Protein AF-A0A7C2TKD4-F1 (afdb_monomer)

Foldseek 3Di:
DVPDDDDADLCVPRHAHPVLSVQLVVLVVVCVVPVDPVSSVVSNVVSCVVSVNHD

Solvent-accessible surfac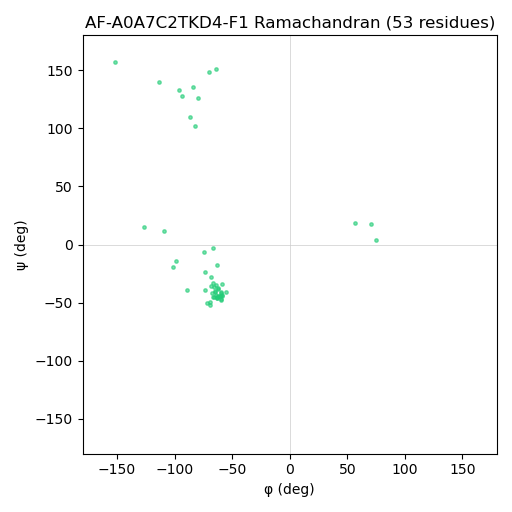e are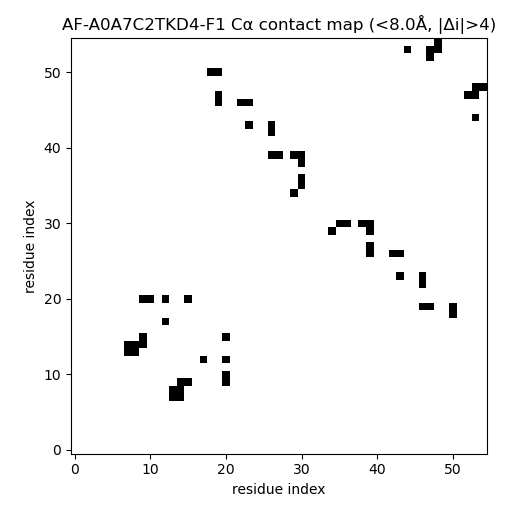a (backbone atoms only — not comparable to full-atom values): 3389 Å² total; per-residue (Å²): 121,99,81,72,78,92,78,64,45,57,97,77,48,68,59,45,56,69,72,48,46,49,51,50,50,54,40,51,54,50,25,74,74,68,69,42,63,66,62,34,52,55,47,51,52,49,47,31,42,76,65,67,74,52,131

pLDDT: mean 94.65, std 6.96, range [58.38, 98.75]

Sequence (55 aa):
FASNEIAPSLAHGAAASEGWVAAIHDVMTLFVSDLDVTAAQEALVQACTDAGVCQ

Secondary structure (DSSP, 8-state):
-TT---PPPTTTTSSS-HHHHHHHHHHHHHHHHH--HHHHHHHHHHHHHHTT---

Structure (mmCIF, N/CA/C/O backbone):
data_AF-A0A7C2TKD4-F1
#
_entry.id   AF-A0A7C2TKD4-F1
#
loop_
_atom_site.group_PDB
_atom_site.id
_atom_site.type_symbol
_atom_site.label_atom_id
_atom_site.label_alt_id
_atom_site.label_comp_id
_atom_site.label_asym_id
_atom_site.label_entity_id
_atom_site.label_seq_id
_atom_site.pdbx_PDB_ins_code
_atom_site.Cartn_x
_atom_site.Cartn_y
_atom_site.Cartn_z
_atom_site.occupancy
_atom_site.B_iso_or_equiv
_atom_site.auth_seq_id
_atom_site.auth_comp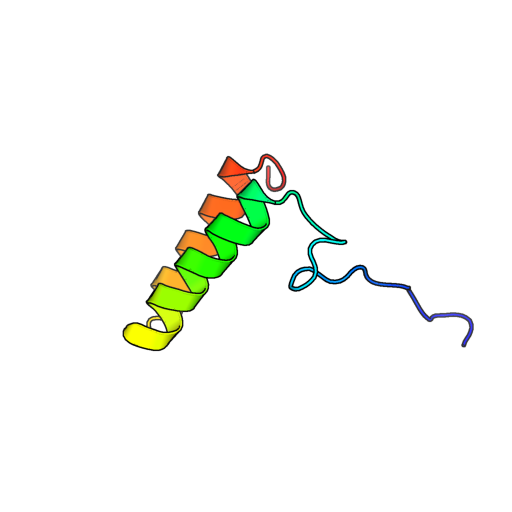_id
_atom_site.auth_asym_id
_atom_site.auth_atom_id
_atom_site.pdbx_PDB_model_num
ATOM 1 N N . PHE A 1 1 ? 8.013 28.419 -5.711 1.00 58.38 1 PHE A N 1
ATOM 2 C CA . PHE A 1 1 ? 7.703 28.237 -4.276 1.00 58.38 1 PHE A CA 1
ATOM 3 C C . PHE A 1 1 ? 6.225 28.435 -3.931 1.00 58.38 1 PHE A C 1
ATOM 5 O O . PHE A 1 1 ? 5.776 27.761 -3.022 1.00 58.38 1 PHE A O 1
ATOM 12 N N . ALA A 1 2 ? 5.447 29.276 -4.633 1.00 76.44 2 ALA A N 1
ATOM 13 C CA . ALA A 1 2 ? 4.017 29.491 -4.334 1.00 76.44 2 ALA A CA 1
ATOM 14 C C . ALA A 1 2 ? 3.083 28.275 -4.577 1.00 76.44 2 ALA A C 1
ATOM 16 O O . ALA A 1 2 ? 1.892 28.372 -4.316 1.00 76.44 2 ALA A O 1
ATOM 17 N N . SER A 1 3 ? 3.609 27.154 -5.082 1.00 87.50 3 SER A N 1
ATOM 18 C CA . SER A 1 3 ? 2.856 25.954 -5.477 1.00 87.50 3 SER A CA 1
ATOM 19 C C . SER A 1 3 ? 3.368 24.666 -4.817 1.00 87.50 3 SER A C 1
ATOM 21 O O . SER A 1 3 ? 3.087 23.579 -5.309 1.00 87.50 3 SER A O 1
ATOM 23 N N . ASN A 1 4 ? 4.189 24.772 -3.770 1.00 89.94 4 ASN A N 1
ATOM 24 C CA . ASN A 1 4 ? 4.695 23.592 -3.072 1.00 89.94 4 ASN A CA 1
ATOM 25 C C . ASN A 1 4 ? 3.661 23.120 -2.044 1.00 89.94 4 ASN A C 1
ATOM 27 O O . ASN A 1 4 ? 3.151 23.935 -1.278 1.00 89.94 4 ASN A O 1
ATOM 31 N N . GLU A 1 5 ? 3.419 21.813 -1.990 1.00 90.38 5 GLU A N 1
ATOM 32 C CA . GLU A 1 5 ? 2.543 21.175 -1.008 1.00 90.38 5 GLU A CA 1
ATOM 33 C C . GLU A 1 5 ? 3.364 20.279 -0.074 1.00 90.38 5 GLU A C 1
ATOM 35 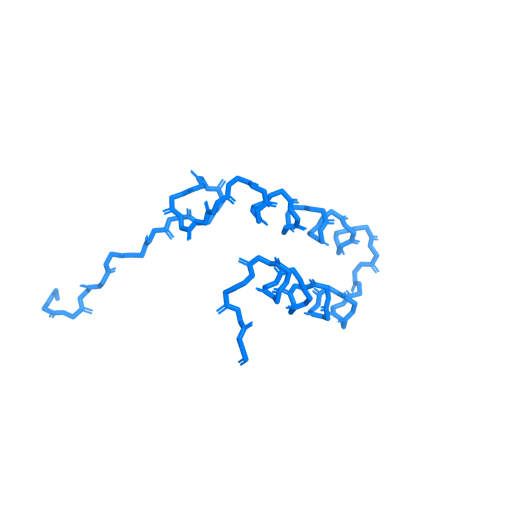O O . GLU A 1 5 ? 4.311 19.613 -0.502 1.00 90.38 5 GLU A O 1
ATOM 40 N N . ILE A 1 6 ? 3.028 20.291 1.217 1.00 90.38 6 ILE A N 1
ATOM 41 C CA . ILE A 1 6 ? 3.648 19.406 2.205 1.00 90.38 6 ILE A CA 1
ATOM 42 C C . ILE A 1 6 ? 2.872 18.091 2.211 1.00 90.38 6 ILE A C 1
ATOM 44 O O . ILE A 1 6 ? 1.746 18.043 2.696 1.00 90.38 6 ILE A O 1
ATOM 48 N N . ALA A 1 7 ? 3.490 17.028 1.700 1.00 93.69 7 ALA A N 1
ATOM 49 C CA . ALA A 1 7 ? 2.925 15.685 1.742 1.00 93.69 7 ALA A CA 1
ATOM 50 C C . ALA A 1 7 ? 3.431 14.921 2.984 1.00 93.69 7 ALA A C 1
ATOM 52 O O . ALA A 1 7 ? 4.647 14.853 3.201 1.00 93.69 7 ALA A O 1
ATOM 53 N N . PRO A 1 8 ? 2.541 14.335 3.806 1.00 94.94 8 PRO A N 1
ATOM 54 C CA . PRO A 1 8 ? 2.952 13.495 4.924 1.00 94.94 8 PRO A CA 1
ATOM 55 C C . PRO A 1 8 ? 3.544 12.163 4.434 1.00 94.94 8 PRO A C 1
ATOM 57 O O . PRO A 1 8 ? 3.148 11.616 3.407 1.00 94.94 8 PRO A O 1
ATOM 60 N N . SER A 1 9 ? 4.497 11.614 5.190 1.00 95.25 9 SER A N 1
ATOM 61 C CA . SER A 1 9 ? 5.151 10.340 4.867 1.00 95.25 9 SER A CA 1
ATOM 62 C C . SER A 1 9 ? 4.296 9.136 5.267 1.00 95.25 9 SER A C 1
ATOM 64 O O . SER A 1 9 ? 3.967 8.982 6.443 1.00 95.25 9 SER A O 1
ATOM 66 N N . LEU A 1 10 ? 4.036 8.227 4.325 1.00 94.00 10 LEU A N 1
ATOM 67 C CA . LEU A 1 10 ? 3.416 6.926 4.599 1.00 94.00 10 LEU A CA 1
ATOM 68 C C . LEU A 1 10 ? 4.356 5.998 5.376 1.00 94.00 10 LEU A C 1
ATOM 70 O O . LEU A 1 10 ? 4.003 5.515 6.445 1.00 94.00 10 LEU A O 1
ATOM 74 N N . ALA A 1 11 ? 5.585 5.817 4.884 1.00 92.94 11 ALA A N 1
ATOM 75 C CA . ALA A 1 11 ? 6.564 4.887 5.460 1.00 92.94 11 ALA A CA 1
ATOM 76 C C . ALA A 1 11 ? 6.994 5.247 6.896 1.00 92.94 11 ALA A C 1
ATOM 78 O O . ALA A 1 11 ? 7.534 4.415 7.614 1.00 92.94 11 ALA A O 1
ATOM 79 N N . HIS A 1 12 ? 6.744 6.491 7.316 1.00 94.31 12 HIS A N 1
ATOM 80 C CA . HIS A 1 12 ? 7.023 6.971 8.673 1.00 94.31 12 HIS A CA 1
ATOM 81 C C . HIS A 1 12 ? 5.734 7.203 9.486 1.00 94.31 12 HIS A C 1
ATOM 83 O O . HIS A 1 12 ? 5.782 7.847 10.530 1.00 94.31 12 HIS A O 1
ATOM 89 N N . GLY A 1 13 ? 4.581 6.732 8.994 1.00 90.88 13 GLY A N 1
ATOM 90 C CA . GLY A 1 13 ? 3.297 6.744 9.705 1.00 90.88 13 GLY A CA 1
ATOM 91 C C . GLY A 1 13 ? 2.587 8.097 9.802 1.00 90.88 13 GLY A C 1
ATOM 92 O O . GLY A 1 13 ? 1.536 8.186 10.422 1.00 90.88 13 GLY A O 1
ATOM 93 N N . ALA A 1 14 ? 3.109 9.162 9.193 1.00 94.00 14 ALA A N 1
ATOM 94 C CA . ALA A 1 14 ? 2.488 10.486 9.267 1.00 94.00 14 ALA A CA 1
ATOM 95 C C . ALA A 1 14 ? 1.213 10.603 8.412 1.00 94.00 14 ALA A C 1
ATOM 97 O O . ALA A 1 14 ? 0.387 11.476 8.665 1.00 94.00 14 ALA A O 1
ATOM 98 N N . ALA A 1 15 ? 1.075 9.766 7.380 1.00 93.94 15 ALA A N 1
ATOM 99 C CA . ALA A 1 15 ? -0.020 9.843 6.412 1.00 93.94 15 ALA A CA 1
ATOM 100 C C . ALA A 1 15 ? -1.182 8.867 6.675 1.00 93.94 15 ALA A C 1
ATOM 102 O O . ALA A 1 15 ? -2.231 9.008 6.054 1.00 93.94 15 ALA A O 1
ATOM 103 N N . ALA A 1 16 ? -1.001 7.864 7.538 1.00 94.69 16 ALA A N 1
ATOM 104 C CA . ALA A 1 16 ? -1.934 6.748 7.688 1.00 94.69 16 ALA A CA 1
ATOM 105 C C . ALA A 1 16 ? -1.897 6.166 9.107 1.00 94.69 16 ALA A C 1
ATOM 107 O O . ALA A 1 16 ? -0.904 6.306 9.818 1.00 94.69 16 ALA A O 1
ATOM 108 N N . SER A 1 17 ? -2.976 5.490 9.511 1.00 95.06 17 SER A N 1
ATOM 109 C CA . SER A 1 17 ? -3.014 4.755 10.778 1.00 95.06 17 SER A CA 1
A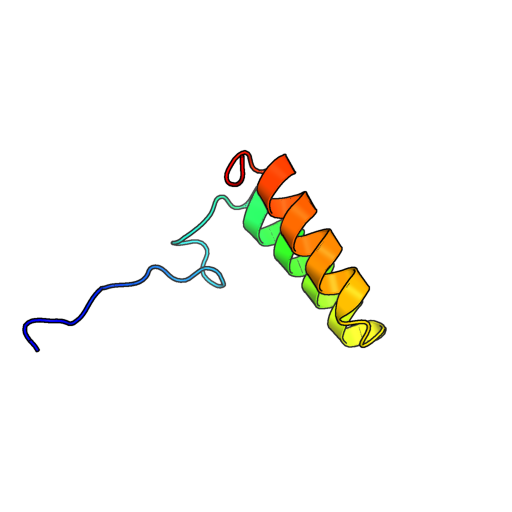TOM 110 C C . SER A 1 17 ? -2.010 3.599 10.774 1.00 95.06 17 SER A C 1
ATOM 112 O O . SER A 1 17 ? -1.728 3.012 9.730 1.00 95.06 17 SER A O 1
ATOM 114 N N . GLU A 1 18 ? -1.500 3.233 11.953 1.00 95.06 18 GLU A N 1
ATOM 115 C CA . GLU A 1 18 ? -0.519 2.147 12.092 1.00 95.06 18 GLU A CA 1
ATOM 116 C C . GLU A 1 18 ? -1.023 0.825 11.493 1.00 95.06 18 GLU A C 1
ATOM 118 O O . GLU A 1 18 ? -0.285 0.155 10.776 1.00 95.06 18 GLU A O 1
ATOM 123 N N . GLY A 1 19 ? -2.303 0.491 11.704 1.00 95.06 19 GLY A N 1
ATOM 124 C CA . GLY A 1 19 ? -2.912 -0.712 11.131 1.00 95.06 19 GLY A CA 1
ATOM 125 C C . GLY A 1 19 ? -2.930 -0.713 9.599 1.00 95.06 19 GLY A C 1
ATOM 126 O O . GLY A 1 19 ? -2.662 -1.742 8.985 1.00 95.06 19 GLY A O 1
ATOM 127 N N . TRP A 1 20 ? -3.180 0.438 8.967 1.00 96.12 20 TRP A N 1
ATOM 128 C CA . TRP A 1 20 ? -3.155 0.529 7.507 1.00 96.12 20 TRP A CA 1
ATOM 129 C C . TRP A 1 20 ? -1.724 0.478 6.953 1.00 96.12 20 TRP A C 1
ATOM 131 O O . TRP A 1 20 ? -1.473 -0.206 5.962 1.00 96.12 20 TRP A O 1
ATOM 141 N N . VAL A 1 21 ? -0.762 1.126 7.624 1.00 97.25 21 VAL A N 1
ATOM 142 C CA . VAL A 1 21 ? 0.668 1.028 7.275 1.00 97.25 21 VAL A CA 1
ATOM 143 C C . VAL A 1 21 ? 1.152 -0.421 7.346 1.00 97.25 21 VAL A C 1
ATOM 145 O O . VAL A 1 21 ? 1.845 -0.869 6.435 1.00 97.25 21 VAL A O 1
ATOM 148 N N . ALA A 1 22 ? 0.759 -1.166 8.384 1.00 97.38 22 ALA A N 1
ATOM 149 C CA . ALA A 1 22 ? 1.094 -2.582 8.519 1.00 97.38 22 ALA A CA 1
ATOM 150 C C . ALA A 1 22 ? 0.554 -3.411 7.341 1.00 97.38 22 ALA A C 1
ATOM 152 O O . ALA A 1 22 ? 1.323 -4.131 6.709 1.00 97.38 22 ALA A O 1
ATOM 153 N N . ALA A 1 23 ? -0.717 -3.228 6.967 1.00 97.94 23 ALA A N 1
ATOM 154 C CA . ALA A 1 23 ? -1.300 -3.915 5.813 1.00 97.94 23 ALA A CA 1
ATOM 155 C C . ALA A 1 23 ? -0.554 -3.597 4.503 1.00 97.94 23 ALA A C 1
ATOM 157 O O . ALA A 1 23 ? -0.288 -4.487 3.700 1.00 97.94 23 ALA A O 1
ATOM 158 N N . ILE A 1 24 ? -0.150 -2.340 4.294 1.00 98.00 24 ILE A N 1
ATOM 159 C CA . ILE A 1 24 ? 0.649 -1.955 3.122 1.00 98.00 24 ILE A CA 1
ATOM 160 C C . ILE A 1 24 ? 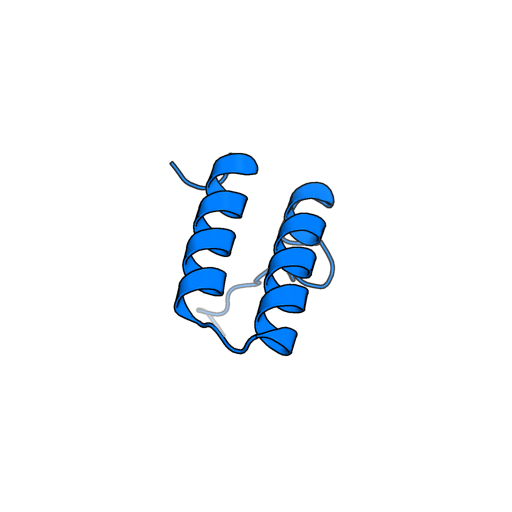2.034 -2.622 3.151 1.00 98.00 24 ILE A C 1
ATOM 162 O O . ILE A 1 24 ? 2.508 -3.082 2.113 1.00 98.00 24 ILE A O 1
ATOM 166 N N . HIS A 1 25 ? 2.688 -2.709 4.313 1.00 97.69 25 HIS A N 1
ATOM 167 C CA . HIS A 1 25 ? 3.968 -3.411 4.447 1.00 97.69 25 HIS A CA 1
ATOM 168 C C . HIS A 1 25 ? 3.855 -4.907 4.126 1.00 97.69 25 HIS A C 1
ATOM 170 O O . HIS A 1 25 ? 4.756 -5.449 3.480 1.00 97.69 25 HIS A O 1
ATOM 176 N N . ASP A 1 26 ? 2.754 -5.557 4.504 1.00 98.31 26 ASP A N 1
ATOM 177 C CA . ASP A 1 26 ? 2.493 -6.957 4.154 1.00 98.31 26 ASP A CA 1
ATOM 178 C C . ASP A 1 26 ? 2.363 -7.131 2.634 1.00 98.31 26 ASP A C 1
ATOM 180 O O . ASP A 1 26 ? 3.019 -7.995 2.049 1.00 98.31 26 ASP A O 1
ATOM 184 N N . VAL A 1 27 ? 1.612 -6.248 1.962 1.00 98.56 27 VAL A N 1
ATOM 185 C CA . VAL A 1 27 ? 1.498 -6.262 0.493 1.00 98.56 27 VAL A CA 1
ATOM 186 C C . VAL A 1 27 ? 2.856 -6.062 -0.178 1.00 98.56 27 VAL A C 1
ATOM 188 O O . VAL A 1 27 ? 3.205 -6.794 -1.103 1.00 98.56 27 VAL A O 1
ATOM 191 N N . MET A 1 28 ? 3.660 -5.110 0.300 1.00 98.38 28 MET A N 1
ATOM 192 C CA . MET A 1 28 ? 4.994 -4.865 -0.256 1.00 98.38 28 MET A CA 1
ATOM 193 C C . MET A 1 28 ? 5.956 -6.032 -0.013 1.00 98.38 28 MET A C 1
ATOM 195 O O . MET A 1 28 ? 6.804 -6.309 -0.861 1.00 98.38 28 MET A O 1
ATOM 199 N N . THR A 1 29 ? 5.813 -6.735 1.110 1.00 98.56 29 THR A N 1
ATOM 200 C CA . THR A 1 29 ? 6.593 -7.942 1.415 1.00 98.56 29 THR A CA 1
ATOM 201 C C . THR A 1 29 ? 6.295 -9.048 0.406 1.00 98.56 29 THR A C 1
ATOM 203 O O . THR A 1 29 ? 7.226 -9.632 -0.151 1.00 98.56 29 THR A O 1
ATOM 206 N N . LEU A 1 30 ? 5.014 -9.286 0.108 1.00 98.56 30 LEU A N 1
ATOM 207 C CA . LEU A 1 30 ? 4.596 -10.245 -0.919 1.00 98.56 30 LEU A CA 1
ATOM 208 C C . LEU A 1 30 ? 5.060 -9.814 -2.313 1.00 98.56 30 LEU A C 1
ATOM 210 O O . LEU A 1 30 ? 5.626 -10.615 -3.052 1.00 98.56 30 LEU A O 1
ATOM 214 N N . PHE A 1 31 ? 4.920 -8.531 -2.651 1.00 98.75 31 PHE A N 1
ATOM 215 C CA . PHE A 1 31 ? 5.360 -8.011 -3.944 1.00 98.75 31 PHE A CA 1
ATOM 216 C C . PHE A 1 31 ? 6.857 -8.222 -4.188 1.00 98.75 31 PHE A C 1
ATOM 218 O O . PHE A 1 31 ? 7.248 -8.632 -5.275 1.00 98.75 31 PHE A O 1
ATOM 225 N N . VAL A 1 32 ? 7.714 -7.964 -3.197 1.00 98.50 32 VAL A N 1
ATOM 226 C CA . VAL A 1 32 ? 9.166 -8.148 -3.362 1.00 98.50 32 VAL A CA 1
ATOM 227 C C . VAL A 1 32 ? 9.545 -9.628 -3.500 1.00 98.50 32 VAL A C 1
ATOM 229 O O . VAL A 1 32 ? 10.538 -9.933 -4.158 1.00 98.50 32 VAL A O 1
ATOM 232 N N . SER A 1 33 ? 8.761 -10.539 -2.916 1.00 98.56 33 SER A N 1
ATOM 233 C CA . SER A 1 33 ? 8.936 -11.988 -3.081 1.00 98.56 33 SER A CA 1
ATOM 234 C C . SER A 1 33 ? 8.524 -12.453 -4.479 1.00 98.56 33 SER A C 1
ATOM 236 O O . SER A 1 33 ?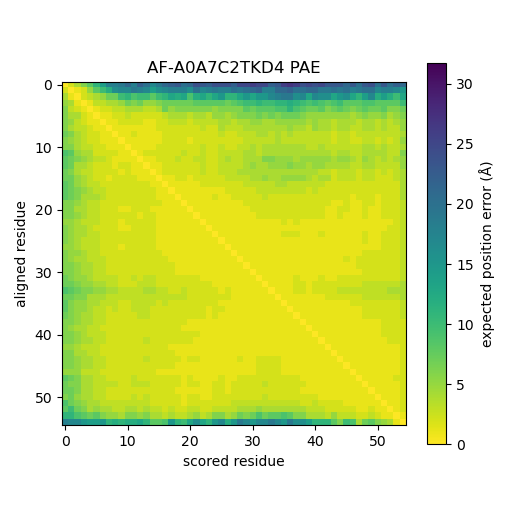 9.287 -13.137 -5.162 1.00 98.56 33 SER A O 1
ATOM 238 N N . ASP A 1 34 ? 7.328 -12.057 -4.908 1.00 97.88 34 ASP A N 1
ATOM 239 C CA . ASP A 1 34 ? 6.643 -12.706 -6.028 1.00 97.88 34 ASP A CA 1
ATOM 240 C C . ASP A 1 34 ? 6.757 -11.905 -7.333 1.00 97.88 34 ASP A C 1
ATOM 242 O O . ASP A 1 34 ? 6.583 -12.447 -8.423 1.00 97.88 34 ASP A O 1
ATOM 246 N N . LEU A 1 35 ? 7.072 -10.609 -7.230 1.00 98.44 35 LEU A N 1
ATOM 247 C CA . LEU A 1 35 ? 7.141 -9.629 -8.320 1.00 98.44 35 LEU A CA 1
ATOM 248 C C . LEU A 1 35 ? 5.836 -9.490 -9.124 1.00 98.44 35 LEU A C 1
ATOM 250 O O . LEU A 1 35 ? 5.835 -8.938 -10.228 1.00 98.44 35 LEU A O 1
ATOM 254 N N . ASP A 1 36 ? 4.714 -9.943 -8.562 1.00 98.69 36 ASP A N 1
ATOM 255 C CA . ASP A 1 36 ? 3.392 -9.821 -9.168 1.00 98.69 36 ASP A CA 1
ATOM 256 C C . ASP A 1 36 ? 2.801 -8.430 -8.904 1.00 98.69 36 ASP A C 1
ATOM 258 O O . ASP A 1 36 ? 2.289 -8.117 -7.827 1.00 98.69 36 ASP A O 1
ATOM 262 N N . VAL A 1 37 ? 2.876 -7.577 -9.926 1.00 98.56 37 VAL A N 1
ATOM 263 C CA . VAL A 1 37 ? 2.338 -6.211 -9.885 1.00 98.56 37 VAL A CA 1
ATOM 264 C C . VAL A 1 37 ? 0.814 -6.205 -9.767 1.00 98.56 37 VAL A C 1
ATOM 266 O O . VAL A 1 37 ? 0.270 -5.336 -9.088 1.00 98.56 37 VAL A O 1
ATOM 269 N N . THR A 1 38 ? 0.124 -7.150 -10.412 1.00 98.69 38 THR A N 1
ATOM 270 C CA . THR A 1 38 ? -1.346 -7.178 -10.423 1.00 98.69 38 THR A CA 1
ATOM 271 C C . THR A 1 38 ? -1.853 -7.525 -9.032 1.00 98.69 38 THR A C 1
ATOM 273 O O . THR A 1 38 ? -2.645 -6.773 -8.468 1.00 98.69 38 THR A O 1
ATOM 276 N N . ALA A 1 39 ? -1.305 -8.586 -8.433 1.00 98.62 39 ALA A N 1
ATOM 277 C CA . ALA A 1 39 ? -1.646 -8.987 -7.072 1.00 98.62 39 ALA A CA 1
ATOM 278 C C . ALA A 1 39 ? -1.338 -7.877 -6.055 1.00 98.62 39 ALA A C 1
ATOM 280 O O . ALA A 1 39 ? -2.152 -7.594 -5.175 1.00 98.62 39 ALA A O 1
ATOM 281 N N . ALA A 1 40 ? -0.197 -7.193 -6.197 1.00 98.75 40 ALA A N 1
ATOM 282 C CA . ALA A 1 40 ? 0.156 -6.075 -5.328 1.00 98.75 40 ALA A CA 1
ATOM 283 C C . ALA A 1 40 ? -0.844 -4.911 -5.441 1.00 98.75 40 ALA A C 1
ATOM 285 O O . ALA A 1 40 ? -1.267 -4.355 -4.429 1.00 98.75 40 ALA A O 1
ATOM 286 N N . GLN A 1 41 ? -1.249 -4.541 -6.658 1.00 98.62 41 GLN A N 1
ATOM 287 C CA . GLN A 1 41 ? -2.214 -3.460 -6.878 1.00 98.62 41 GLN A CA 1
ATOM 288 C C . GLN A 1 41 ? -3.598 -3.802 -6.321 1.00 98.62 41 GLN A C 1
ATOM 290 O O . GLN A 1 41 ? -4.192 -2.972 -5.634 1.00 98.62 41 GLN A O 1
ATOM 295 N N . GLU A 1 42 ? -4.090 -5.016 -6.567 1.00 98.62 42 GLU A N 1
ATOM 296 C CA . GLU A 1 42 ? -5.370 -5.486 -6.027 1.00 98.62 42 GLU A CA 1
ATOM 297 C C . GLU A 1 42 ? -5.364 -5.481 -4.495 1.00 98.62 42 GLU A C 1
ATOM 299 O O . GLU A 1 42 ? -6.292 -4.966 -3.868 1.00 98.62 42 GLU A O 1
ATOM 304 N N . ALA A 1 43 ? -4.282 -5.964 -3.881 1.00 98.62 43 ALA A N 1
ATOM 305 C CA . ALA A 1 43 ? -4.154 -5.991 -2.431 1.00 98.62 43 ALA A CA 1
ATOM 306 C C . ALA A 1 43 ? -4.030 -4.584 -1.816 1.00 98.62 43 ALA A C 1
ATOM 308 O O . ALA A 1 43 ? -4.592 -4.335 -0.750 1.00 98.62 43 ALA A O 1
ATOM 309 N N . LEU A 1 44 ? -3.364 -3.632 -2.484 1.00 98.25 44 LEU A N 1
ATOM 310 C CA . LEU A 1 44 ? -3.328 -2.230 -2.042 1.00 98.25 44 LEU A CA 1
ATOM 311 C C . LEU A 1 44 ? -4.712 -1.569 -2.102 1.00 98.25 44 LEU A C 1
ATOM 313 O O . LEU A 1 44 ? -5.069 -0.819 -1.190 1.00 98.25 44 LEU A O 1
ATOM 317 N N . VAL A 1 45 ? -5.499 -1.844 -3.148 1.00 98.00 45 VAL A N 1
ATOM 318 C CA . VAL A 1 45 ? -6.886 -1.359 -3.250 1.00 98.00 45 VAL A CA 1
ATOM 319 C C . VAL A 1 45 ? -7.730 -1.943 -2.121 1.00 98.00 45 VAL A C 1
ATOM 321 O O . VAL A 1 45 ? -8.413 -1.190 -1.428 1.00 98.00 45 VAL A O 1
ATOM 324 N N . GLN A 1 46 ? -7.620 -3.251 -1.873 1.00 98.06 46 GLN A N 1
ATOM 325 C CA . GLN A 1 46 ? -8.336 -3.901 -0.778 1.00 98.06 46 GLN A CA 1
ATOM 326 C C . GLN A 1 46 ? -7.953 -3.305 0.582 1.00 98.06 46 GLN A C 1
ATOM 328 O O . GLN A 1 46 ? -8.835 -2.925 1.348 1.00 98.06 46 GLN A O 1
ATOM 333 N N . ALA A 1 47 ? -6.657 -3.116 0.852 1.00 97.62 47 ALA A N 1
ATOM 334 C CA . ALA A 1 47 ? -6.185 -2.490 2.086 1.00 97.62 47 ALA A CA 1
ATOM 335 C C . ALA A 1 47 ? -6.737 -1.064 2.265 1.00 97.62 47 ALA A C 1
ATOM 337 O O . ALA A 1 47 ? -7.007 -0.641 3.388 1.00 97.62 47 ALA A O 1
ATOM 338 N N . CYS A 1 48 ? -6.927 -0.317 1.174 1.00 97.19 48 CYS A N 1
ATOM 339 C CA . CYS A 1 48 ? -7.546 1.007 1.219 1.00 97.19 48 CYS A CA 1
ATOM 340 C C . CYS A 1 48 ? -9.033 0.954 1.608 1.00 97.19 48 CYS A C 1
ATOM 342 O O . CYS A 1 48 ? -9.496 1.788 2.393 1.00 97.19 48 CYS A O 1
ATOM 344 N N . THR A 1 49 ? -9.780 -0.017 1.075 1.00 97.38 49 THR A N 1
ATOM 345 C CA . THR A 1 49 ? -11.185 -0.254 1.438 1.00 97.38 49 THR A CA 1
ATOM 346 C C . THR A 1 49 ? -11.311 -0.724 2.886 1.00 97.38 49 THR A C 1
ATOM 348 O O . THR A 1 49 ? -12.124 -0.178 3.630 1.00 97.38 49 THR A O 1
ATOM 351 N N . ASP A 1 50 ? -10.470 -1.662 3.324 1.00 96.62 50 ASP A N 1
ATOM 352 C CA . ASP A 1 50 ? -10.475 -2.194 4.695 1.00 96.62 50 ASP A CA 1
ATOM 353 C C . ASP A 1 50 ? -10.132 -1.114 5.732 1.00 96.62 50 ASP A C 1
ATOM 355 O O . ASP A 1 50 ? -10.696 -1.085 6.827 1.00 96.62 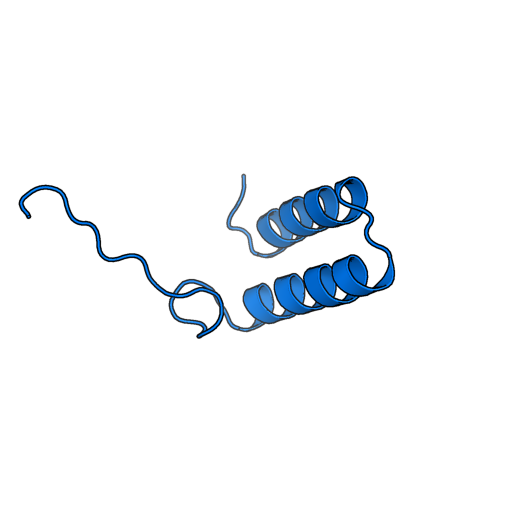50 ASP A O 1
ATOM 359 N N . ALA A 1 51 ? -9.245 -0.181 5.374 1.00 94.81 51 ALA A N 1
ATOM 360 C CA . ALA A 1 51 ? -8.916 0.987 6.187 1.00 94.81 51 ALA A CA 1
ATOM 361 C C . ALA A 1 51 ? -10.006 2.079 6.176 1.00 94.81 51 ALA A C 1
ATOM 363 O O . ALA A 1 51 ? -9.884 3.070 6.899 1.00 94.81 51 ALA A O 1
ATOM 364 N N . GLY A 1 52 ? -11.054 1.930 5.359 1.00 94.94 52 GLY A N 1
ATOM 365 C CA . GLY A 1 52 ? -12.138 2.903 5.212 1.00 94.94 52 GLY A CA 1
ATOM 366 C C . GLY A 1 52 ? -11.735 4.194 4.493 1.00 94.94 52 GLY A C 1
ATOM 367 O O . GLY A 1 52 ? -12.430 5.202 4.625 1.00 94.94 52 GLY A O 1
ATOM 368 N N . VAL A 1 53 ? -10.615 4.190 3.761 1.00 93.62 53 VAL A N 1
ATOM 369 C CA . VAL A 1 53 ? -10.102 5.371 3.046 1.00 93.62 53 VAL A CA 1
ATOM 370 C C . VAL A 1 53 ? -10.670 5.466 1.630 1.00 93.62 53 VAL A C 1
ATOM 372 O O . VAL A 1 53 ? -11.010 6.561 1.183 1.00 93.62 53 VAL A O 1
ATOM 375 N N . CYS A 1 54 ? -10.800 4.334 0.936 1.00 91.94 54 CYS A N 1
ATOM 376 C CA . CYS A 1 54 ? -11.387 4.265 -0.403 1.00 91.94 54 CYS A CA 1
ATOM 377 C C . CYS A 1 54 ? -12.875 3.882 -0.325 1.00 91.94 54 CYS A C 1
ATOM 379 O O . CYS A 1 54 ? -13.223 2.927 0.373 1.00 91.94 54 CYS A O 1
ATOM 381 N N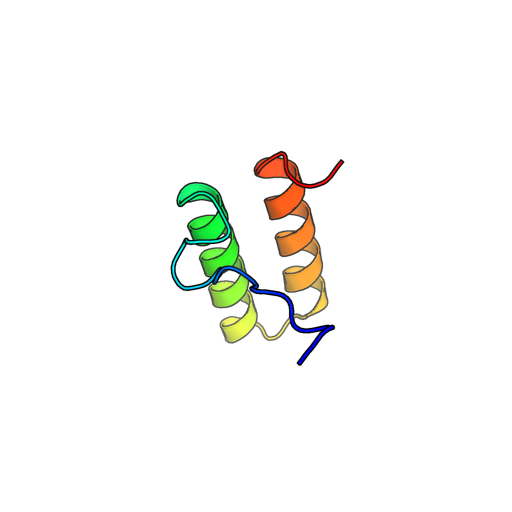 . GLN A 1 55 ? -13.728 4.611 -1.060 1.00 72.38 55 GLN A N 1
ATOM 382 C CA . GLN A 1 55 ? -15.169 4.361 -1.239 1.00 72.38 55 GLN A CA 1
ATOM 383 C C . GLN A 1 55 ? -15.500 4.183 -2.718 1.00 72.38 55 GLN A C 1
ATOM 385 O O . GLN A 1 55 ? -14.956 4.969 -3.528 1.00 72.38 55 GLN A O 1
#

Nearest PDB structures (foldseek):
  2g0u-assembly1_A  TM=6.478E-01  e=7.045E+00  Burkholderia pseudomallei

Radius of gyration: 13.25 Å; Cα contacts (8 Å, |Δi|>4): 33; chains: 1; bounding box: 24×42×22 Å

Mean predicted aligned error: 3.37 Å